Protein AF-A0AAN6RR36-F1 (afdb_monomer)

Sequence (129 aa):
MRLPTLLTLTLGLAPFTFANPPSPAFTGRGQIHVLSSTDITKASPIVDRIGCLNARGMVTSFEFDCAVFTRLDDQPHTLSSPLGECSFRNQSMPSNKDSVYGRNTHAWWCGGLSGEGVEYYYSVVSLAF

Structure (mmCIF, N/CA/C/O backbone):
data_AF-A0AAN6RR36-F1
#
_entry.id   AF-A0AAN6RR36-F1
#
loop_
_atom_site.group_PDB
_atom_site.id
_atom_site.type_symbol
_atom_site.label_atom_id
_atom_site.label_alt_id
_atom_site.label_comp_id
_atom_site.label_asym_id
_atom_site.label_entity_id
_atom_site.label_seq_id
_atom_site.pdbx_PDB_ins_code
_atom_site.Cartn_x
_atom_site.Cartn_y
_atom_site.Cartn_z
_atom_site.occupancy
_atom_site.B_iso_or_equiv
_atom_site.auth_seq_id
_atom_site.auth_comp_id
_atom_site.auth_asym_id
_atom_site.auth_atom_id
_atom_site.pdbx_PDB_model_num
ATOM 1 N N . MET A 1 1 ? 44.987 -48.653 47.465 1.00 40.31 1 MET A N 1
ATOM 2 C CA . MET A 1 1 ? 44.961 -47.251 46.994 1.00 40.31 1 MET A CA 1
ATOM 3 C C . MET A 1 1 ? 44.062 -47.178 45.765 1.00 40.31 1 MET A C 1
ATOM 5 O O . MET A 1 1 ? 44.402 -47.783 44.759 1.00 40.31 1 MET A O 1
ATOM 9 N N . ARG A 1 2 ? 42.878 -46.558 45.864 1.00 42.38 2 ARG A N 1
ATOM 10 C CA . ARG A 1 2 ? 41.950 -46.332 44.738 1.00 42.38 2 ARG A CA 1
ATOM 11 C C . ARG A 1 2 ? 41.609 -44.839 44.706 1.00 42.38 2 ARG A C 1
ATOM 13 O O . ARG A 1 2 ? 41.198 -44.299 45.728 1.00 42.38 2 ARG A O 1
ATOM 20 N N . LEU A 1 3 ? 41.867 -44.197 43.569 1.00 42.66 3 LEU A N 1
ATOM 21 C CA . LEU A 1 3 ? 41.661 -42.769 43.305 1.00 42.66 3 LEU A CA 1
ATOM 22 C C . LEU A 1 3 ? 40.175 -42.518 42.975 1.00 42.66 3 LEU A C 1
ATOM 24 O O . LEU A 1 3 ? 39.622 -43.313 42.212 1.00 42.66 3 LEU A O 1
ATOM 28 N N . PRO A 1 4 ? 39.511 -41.466 43.489 1.00 53.62 4 PRO A N 1
ATOM 29 C CA . PRO A 1 4 ? 38.156 -41.144 43.067 1.00 53.62 4 PRO A CA 1
ATOM 30 C C . PRO A 1 4 ? 38.195 -40.305 41.784 1.00 53.62 4 PRO A C 1
ATOM 32 O O . PRO A 1 4 ? 38.880 -39.286 41.700 1.00 53.62 4 PRO A O 1
ATOM 35 N N . THR A 1 5 ? 37.457 -40.750 40.772 1.00 55.28 5 THR A N 1
ATOM 36 C CA . THR A 1 5 ? 37.265 -40.044 39.503 1.00 55.28 5 THR A CA 1
ATOM 37 C C . THR A 1 5 ? 36.406 -38.799 39.741 1.00 55.28 5 THR A C 1
ATOM 39 O O . THR A 1 5 ? 35.237 -38.907 40.103 1.00 55.28 5 THR A O 1
ATOM 42 N N . LEU A 1 6 ? 36.990 -37.615 39.556 1.00 53.47 6 LEU A N 1
ATOM 43 C CA . LEU A 1 6 ? 36.297 -36.325 39.602 1.00 53.47 6 LEU A CA 1
ATOM 44 C C . LEU A 1 6 ? 35.513 -36.114 38.299 1.00 53.47 6 LEU A C 1
ATOM 46 O O . LEU A 1 6 ? 36.103 -36.008 37.226 1.00 53.47 6 LEU A O 1
ATOM 50 N N . LEU A 1 7 ? 34.183 -36.057 38.403 1.00 52.91 7 LEU A N 1
ATOM 51 C CA . LEU A 1 7 ? 33.277 -35.700 37.312 1.00 52.91 7 LEU A CA 1
ATOM 52 C C . LEU A 1 7 ? 33.151 -34.167 37.270 1.00 52.91 7 LEU A C 1
ATOM 54 O O . LEU A 1 7 ? 32.530 -33.566 38.146 1.00 52.91 7 LEU A O 1
ATOM 58 N N . THR A 1 8 ? 33.769 -33.517 36.287 1.00 56.31 8 THR A N 1
ATOM 59 C CA . THR A 1 8 ? 33.666 -32.067 36.077 1.00 56.31 8 THR A CA 1
ATOM 60 C C . THR A 1 8 ? 32.411 -31.732 35.270 1.00 56.31 8 THR A C 1
ATOM 62 O O . THR A 1 8 ? 32.301 -32.062 34.093 1.00 56.31 8 THR A O 1
ATOM 65 N N . LEU A 1 9 ? 31.451 -31.063 35.916 1.00 51.50 9 LEU A N 1
ATOM 66 C CA . LEU A 1 9 ? 30.234 -30.537 35.298 1.00 51.50 9 LEU A CA 1
ATOM 67 C C . LEU A 1 9 ? 30.544 -29.168 34.668 1.00 51.50 9 LEU A C 1
ATOM 69 O O . LEU A 1 9 ? 30.683 -28.170 35.374 1.00 51.50 9 LEU A O 1
ATOM 73 N N . THR A 1 10 ? 30.687 -29.107 33.346 1.00 55.50 10 THR A N 1
ATOM 74 C CA . THR A 1 10 ? 30.860 -27.846 32.614 1.00 55.50 10 THR A CA 1
ATOM 75 C C . THR A 1 10 ? 29.498 -27.187 32.381 1.00 55.50 10 THR A C 1
ATOM 77 O O . THR A 1 10 ? 28.728 -27.596 31.515 1.00 55.50 10 THR A O 1
ATOM 80 N N . LEU A 1 11 ? 29.182 -26.146 33.159 1.00 56.50 11 LEU A N 1
ATOM 81 C CA . LEU A 1 11 ? 28.061 -25.246 32.870 1.00 56.50 11 LEU A CA 1
ATOM 82 C C . LEU A 1 11 ? 28.404 -24.416 31.624 1.00 56.50 11 LEU A C 1
ATOM 84 O O . LEU A 1 11 ? 29.183 -23.466 31.689 1.00 56.50 11 LEU A O 1
ATOM 88 N N . GLY A 1 12 ? 27.837 -24.790 30.478 1.00 53.44 12 GLY A N 1
ATOM 89 C CA . GLY A 1 12 ? 27.900 -23.986 29.262 1.00 53.44 12 GLY A CA 1
ATOM 90 C C . GLY A 1 12 ? 27.071 -22.713 29.423 1.00 53.44 12 GLY A C 1
ATOM 91 O O . GLY A 1 12 ? 25.849 -22.781 29.539 1.00 53.44 12 GLY A O 1
ATOM 92 N N . LEU A 1 13 ? 27.726 -21.550 29.420 1.00 60.84 13 LEU A N 1
ATOM 93 C CA . LEU A 1 13 ? 27.052 -20.266 29.232 1.00 60.84 13 LEU A CA 1
ATOM 94 C C . LEU A 1 13 ? 26.552 -20.189 27.785 1.00 60.84 13 LEU A C 1
ATOM 96 O O . LEU A 1 13 ? 27.328 -19.934 26.866 1.00 60.84 13 LEU A O 1
ATOM 100 N N . ALA A 1 14 ? 25.257 -20.422 27.579 1.00 61.09 14 ALA A N 1
ATOM 101 C CA . ALA A 1 14 ? 24.610 -20.086 26.319 1.00 61.09 14 ALA A CA 1
ATOM 102 C C . ALA A 1 14 ? 24.508 -18.551 26.215 1.00 61.09 14 ALA A C 1
ATOM 104 O O . ALA A 1 14 ? 24.023 -17.917 27.156 1.00 61.09 14 ALA A O 1
ATOM 105 N N . PRO A 1 15 ? 24.953 -17.924 25.113 1.00 58.09 15 PRO A N 1
ATOM 106 C CA . PRO A 1 15 ? 24.721 -16.504 24.904 1.00 58.09 15 PRO A CA 1
ATOM 107 C C . PRO A 1 15 ? 23.215 -16.264 24.768 1.00 58.09 15 PRO A C 1
ATOM 109 O O . PRO A 1 15 ? 22.558 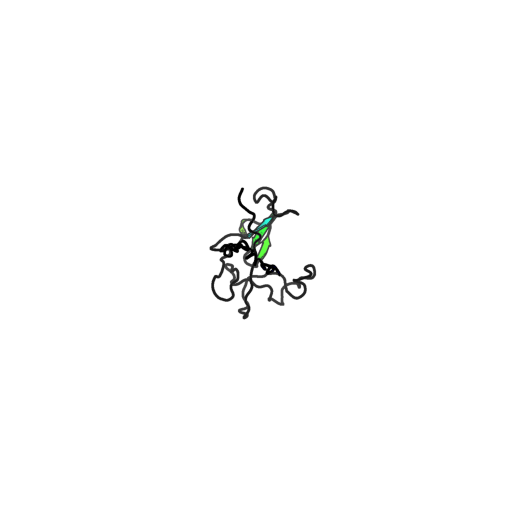-16.828 23.891 1.00 58.09 15 PRO A O 1
ATOM 112 N N . PHE A 1 16 ? 22.664 -15.424 25.644 1.00 55.47 16 PHE A N 1
ATOM 113 C CA . PHE A 1 16 ? 21.314 -14.898 25.488 1.00 55.47 16 PHE A CA 1
ATOM 114 C C . PHE A 1 16 ? 21.292 -14.051 24.217 1.00 55.47 16 PHE A C 1
ATOM 116 O O . PHE A 1 16 ? 21.854 -12.957 24.168 1.00 55.47 16 PHE A O 1
ATOM 123 N N . THR A 1 17 ? 20.674 -14.573 23.162 1.00 53.88 17 THR A N 1
ATOM 124 C CA . THR A 1 17 ? 20.320 -13.759 22.006 1.00 53.88 17 THR A CA 1
ATOM 125 C C . THR A 1 17 ? 19.117 -12.921 22.421 1.00 53.88 17 THR A C 1
ATOM 127 O O . THR A 1 17 ? 18.018 -13.434 22.625 1.00 53.88 17 THR A O 1
ATOM 130 N N . PHE A 1 18 ? 19.325 -11.619 22.620 1.00 52.34 18 PHE A N 1
ATOM 131 C CA . PHE A 1 18 ? 18.207 -10.691 22.707 1.00 52.34 18 PHE A CA 1
ATOM 132 C C . PHE A 1 18 ? 17.570 -10.654 21.320 1.00 52.34 18 PHE A C 1
ATOM 134 O O . PHE A 1 18 ? 18.133 -10.090 20.382 1.00 52.34 18 PHE A O 1
ATOM 141 N N . ALA A 1 19 ? 16.421 -11.311 21.168 1.00 47.81 19 ALA A N 1
ATOM 142 C CA . ALA A 1 19 ? 15.543 -11.026 20.049 1.00 47.81 19 ALA A CA 1
ATOM 143 C C . ALA A 1 19 ? 15.219 -9.531 20.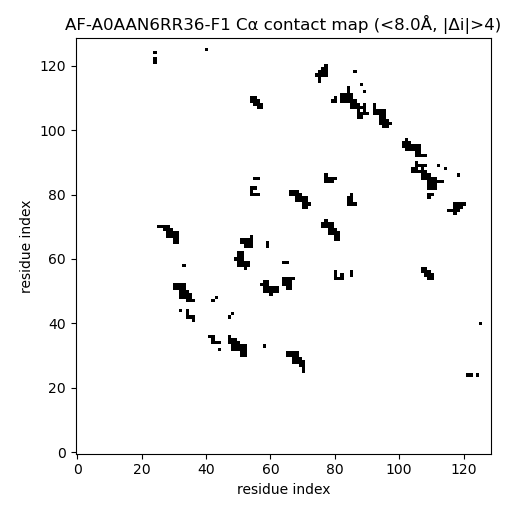131 1.00 47.81 19 ALA A C 1
ATOM 145 O O . ALA A 1 19 ? 14.631 -9.081 21.117 1.00 47.81 19 ALA A O 1
ATOM 146 N N . ASN A 1 20 ? 15.666 -8.752 19.142 1.00 47.84 20 ASN A N 1
ATOM 147 C CA . ASN A 1 20 ? 15.261 -7.357 19.043 1.00 47.84 20 ASN A CA 1
ATOM 148 C C . ASN A 1 20 ? 13.727 -7.319 19.081 1.00 47.84 20 ASN A C 1
ATOM 150 O O . ASN A 1 20 ? 13.101 -8.109 18.363 1.00 47.84 20 ASN A O 1
ATOM 154 N N . PRO A 1 21 ? 13.112 -6.458 19.914 1.00 54.19 21 PRO A N 1
ATOM 155 C CA . PRO A 1 21 ? 11.670 -6.302 19.881 1.00 54.19 21 PRO A CA 1
ATOM 156 C C . PRO A 1 21 ? 11.266 -5.964 18.441 1.00 54.19 21 PRO A C 1
ATOM 158 O O . PRO A 1 21 ? 12.010 -5.243 17.765 1.00 54.19 21 PRO A O 1
ATOM 161 N N . PRO A 1 22 ? 10.139 -6.502 17.942 1.00 45.53 22 PRO A N 1
ATOM 162 C CA . PRO A 1 22 ? 9.651 -6.146 16.621 1.00 45.53 22 PRO A CA 1
ATOM 163 C C . PRO A 1 22 ? 9.593 -4.621 16.541 1.00 45.53 22 PRO A C 1
ATOM 165 O O . PRO A 1 22 ? 8.900 -3.979 17.332 1.00 45.53 22 PRO A O 1
ATOM 168 N N . SER A 1 23 ? 10.388 -4.043 15.635 1.00 47.34 23 SER A N 1
ATOM 169 C CA . SER A 1 23 ? 10.310 -2.616 15.331 1.00 47.34 23 SER A CA 1
ATOM 170 C C . SER A 1 23 ? 8.843 -2.294 15.036 1.00 47.34 23 SER A C 1
ATOM 172 O O . SER A 1 23 ? 8.201 -3.113 14.364 1.00 47.34 23 SER A O 1
ATOM 174 N N . PRO A 1 24 ? 8.277 -1.176 15.528 1.00 51.03 24 PRO A N 1
ATOM 175 C CA . PRO A 1 24 ? 6.931 -0.758 15.160 1.00 51.03 24 PRO A CA 1
ATOM 176 C C . PRO A 1 24 ? 6.965 -0.391 13.675 1.00 51.03 24 PRO A C 1
ATOM 178 O O . PRO A 1 24 ? 7.185 0.752 13.292 1.00 51.03 24 PRO A O 1
ATOM 181 N N . ALA A 1 25 ? 6.863 -1.407 12.820 1.00 53.31 25 ALA A N 1
ATOM 182 C CA . ALA A 1 25 ? 7.362 -1.334 11.456 1.00 53.31 25 ALA A CA 1
ATOM 183 C C . ALA A 1 25 ? 6.488 -0.454 10.550 1.00 53.31 25 ALA A C 1
ATOM 185 O O . ALA A 1 25 ? 6.856 -0.197 9.408 1.00 53.31 25 ALA A O 1
ATOM 186 N N . PHE A 1 26 ? 5.360 0.026 11.082 1.00 54.94 26 PHE A N 1
ATOM 187 C CA . PHE A 1 26 ? 4.459 0.986 10.470 1.00 54.94 26 PHE A CA 1
ATOM 188 C C . PHE A 1 26 ? 3.722 1.751 11.572 1.00 54.94 26 PHE A C 1
ATOM 190 O O . PHE A 1 26 ? 2.738 1.252 12.101 1.00 54.94 26 PHE A O 1
ATOM 197 N N . THR A 1 27 ? 4.162 2.956 11.921 1.00 63.44 27 THR A N 1
ATOM 198 C CA . THR A 1 27 ? 3.302 3.925 12.617 1.00 63.44 27 THR A CA 1
ATOM 199 C C . THR A 1 27 ? 3.067 5.111 11.692 1.00 63.44 27 THR A C 1
ATOM 201 O O . THR A 1 27 ? 3.949 5.513 10.931 1.00 63.44 27 THR A O 1
ATOM 204 N N . GLY A 1 28 ? 1.855 5.664 11.721 1.00 70.56 28 GLY A N 1
ATOM 205 C CA . GLY A 1 28 ? 1.537 6.905 11.020 1.00 70.56 28 GLY A CA 1
ATOM 206 C C . GLY A 1 28 ? 0.821 6.756 9.676 1.00 70.56 28 GLY A C 1
ATOM 207 O O . GLY A 1 28 ? 0.060 5.816 9.434 1.00 70.56 28 GLY A O 1
ATOM 208 N N . ARG A 1 29 ? 0.996 7.790 8.845 1.00 86.69 29 ARG A N 1
ATOM 209 C CA . ARG A 1 29 ? 0.171 8.105 7.677 1.00 86.69 29 ARG A CA 1
ATOM 210 C C . ARG A 1 29 ? 1.063 8.453 6.481 1.00 86.69 29 ARG A C 1
ATOM 212 O O . ARG A 1 29 ? 1.901 9.342 6.600 1.00 86.69 29 ARG A O 1
ATOM 219 N N . GLY A 1 30 ? 0.875 7.801 5.333 1.00 89.56 30 GLY A N 1
ATOM 220 C CA . GLY A 1 30 ? 1.736 8.004 4.161 1.00 89.56 30 GLY A CA 1
ATOM 221 C C . GLY A 1 30 ? 1.205 7.393 2.866 1.00 89.56 30 GLY A C 1
ATOM 222 O O . GLY A 1 30 ? 0.209 6.677 2.868 1.00 89.56 30 GLY A O 1
ATOM 223 N N . GLN A 1 31 ? 1.853 7.702 1.745 1.00 91.75 31 GLN A N 1
ATOM 224 C CA . GLN A 1 31 ? 1.560 7.069 0.457 1.00 91.75 31 GLN A CA 1
ATOM 225 C C . GLN A 1 31 ? 2.318 5.745 0.330 1.00 91.75 31 GLN A C 1
ATOM 227 O O . GLN A 1 31 ? 3.407 5.586 0.880 1.00 91.75 31 GLN A O 1
ATOM 232 N N . ILE A 1 32 ? 1.754 4.804 -0.425 1.00 90.19 32 ILE A N 1
ATOM 233 C CA . ILE A 1 32 ? 2.422 3.545 -0.764 1.00 90.19 32 ILE A CA 1
ATOM 234 C C . ILE A 1 32 ? 2.872 3.641 -2.218 1.00 90.19 32 ILE A C 1
ATOM 236 O O . ILE A 1 32 ? 2.038 3.718 -3.122 1.00 90.19 32 ILE A O 1
ATOM 240 N N . HIS A 1 33 ? 4.185 3.663 -2.437 1.00 91.00 33 HIS A N 1
ATOM 241 C CA . HIS A 1 33 ? 4.785 3.732 -3.768 1.00 91.00 33 HIS A CA 1
ATOM 242 C C . HIS A 1 33 ? 5.125 2.339 -4.295 1.00 91.00 33 HIS A C 1
ATOM 244 O O . HIS A 1 33 ? 5.505 1.449 -3.535 1.00 91.00 33 HIS A O 1
ATOM 250 N N . VAL A 1 34 ? 5.007 2.168 -5.609 1.00 90.69 34 VAL A N 1
ATOM 251 C CA . VAL A 1 34 ? 5.337 0.923 -6.301 1.00 90.69 34 VAL A CA 1
ATOM 252 C C . VAL A 1 34 ? 6.637 1.126 -7.062 1.00 90.69 34 VAL A C 1
ATOM 254 O O . VAL A 1 34 ? 6.750 2.046 -7.877 1.00 90.69 34 VAL A O 1
ATOM 257 N N . LEU A 1 35 ? 7.614 0.269 -6.772 1.00 91.94 35 LEU A N 1
ATOM 258 C CA . LEU A 1 35 ? 8.942 0.304 -7.375 1.00 91.94 35 LEU A CA 1
ATOM 259 C C . LEU A 1 35 ? 9.127 -0.896 -8.308 1.00 91.94 35 LEU A C 1
ATOM 261 O O . LEU A 1 35 ? 8.721 -2.011 -7.983 1.00 91.94 35 LEU A O 1
ATOM 265 N N . SER A 1 36 ? 9.768 -0.677 -9.450 1.00 91.81 36 SER A N 1
ATOM 266 C CA . SER A 1 36 ? 10.157 -1.720 -10.394 1.00 91.81 36 SER A CA 1
ATOM 267 C C . SER A 1 36 ? 11.576 -2.187 -10.089 1.00 91.81 36 SER A C 1
ATOM 269 O O . SER A 1 36 ? 12.536 -1.710 -10.686 1.00 91.81 36 SER A O 1
ATOM 271 N N . SER A 1 37 ? 11.711 -3.139 -9.169 1.00 87.75 37 SER A N 1
ATOM 272 C CA . SER A 1 37 ? 12.994 -3.771 -8.862 1.00 87.75 37 SER A CA 1
ATOM 273 C C . SER A 1 37 ? 12.820 -5.261 -8.598 1.00 87.75 37 SER A C 1
ATOM 275 O O . SER A 1 37 ? 11.822 -5.697 -8.026 1.00 87.75 37 SER A O 1
ATOM 277 N N . THR A 1 38 ? 13.823 -6.046 -8.982 1.00 87.75 38 THR A N 1
ATOM 278 C CA . THR A 1 38 ? 13.938 -7.463 -8.614 1.00 87.75 38 THR A CA 1
ATOM 279 C C . THR A 1 38 ? 14.678 -7.669 -7.287 1.00 87.75 38 THR A C 1
ATOM 281 O O . THR A 1 38 ? 14.774 -8.797 -6.815 1.00 87.75 38 THR A O 1
ATOM 284 N N . ASP A 1 39 ? 15.228 -6.602 -6.698 1.00 82.81 39 ASP A N 1
ATOM 285 C CA . ASP A 1 39 ? 15.988 -6.607 -5.445 1.00 82.81 39 ASP A CA 1
ATOM 286 C C . ASP A 1 39 ? 15.540 -5.432 -4.559 1.00 82.81 39 ASP A C 1
ATOM 288 O O . ASP A 1 39 ? 15.838 -4.264 -4.830 1.00 82.81 39 ASP A O 1
ATOM 292 N N . ILE A 1 40 ? 14.815 -5.746 -3.481 1.00 77.00 40 ILE A N 1
ATOM 293 C CA . ILE A 1 40 ? 14.272 -4.743 -2.552 1.00 77.00 40 ILE A CA 1
ATOM 294 C C . ILE A 1 40 ? 15.367 -3.978 -1.798 1.00 77.00 40 ILE A C 1
ATOM 296 O O . ILE A 1 40 ? 15.134 -2.862 -1.347 1.00 77.00 40 ILE A O 1
ATOM 300 N N . THR A 1 41 ? 16.574 -4.541 -1.687 1.00 82.94 41 THR A N 1
ATOM 301 C CA . THR A 1 41 ? 17.691 -3.898 -0.979 1.00 82.94 41 THR A CA 1
ATOM 302 C C . THR A 1 41 ? 18.391 -2.826 -1.814 1.00 82.94 41 THR A C 1
ATOM 304 O O . THR A 1 41 ? 19.130 -2.011 -1.268 1.00 82.94 41 THR A O 1
ATOM 307 N N . LYS A 1 42 ? 18.148 -2.808 -3.132 1.00 85.44 42 LYS A N 1
ATOM 308 C CA . LYS A 1 42 ? 18.771 -1.876 -4.087 1.00 85.44 42 LYS A CA 1
ATOM 309 C C . LYS A 1 42 ? 17.787 -0.914 -4.744 1.00 85.44 42 LYS A C 1
ATOM 311 O O . LYS A 1 42 ? 18.224 -0.008 -5.446 1.00 85.44 42 LYS A O 1
ATOM 316 N N . ALA A 1 43 ? 16.488 -1.123 -4.544 1.00 87.50 43 ALA A N 1
ATOM 317 C CA . ALA A 1 43 ? 15.455 -0.282 -5.128 1.00 87.50 43 ALA A CA 1
ATOM 318 C C . ALA A 1 43 ? 15.577 1.162 -4.616 1.00 87.50 43 ALA A C 1
ATOM 320 O O . ALA A 1 43 ? 15.623 1.405 -3.409 1.00 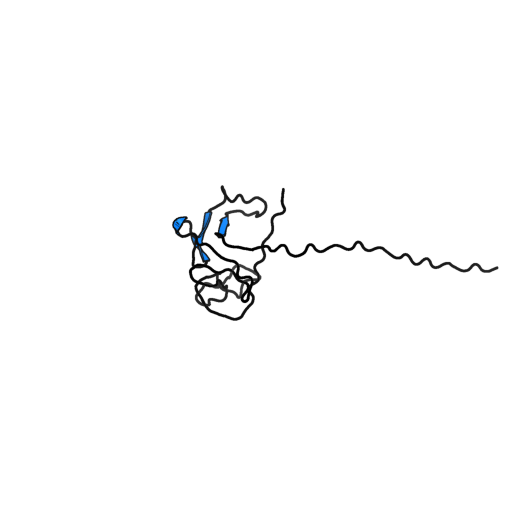87.50 43 ALA A O 1
ATOM 321 N N . SER A 1 44 ? 15.591 2.126 -5.530 1.00 88.31 44 SER A N 1
ATOM 322 C CA . SER A 1 44 ? 15.592 3.551 -5.226 1.00 88.31 44 SER A CA 1
ATOM 323 C C . SER A 1 44 ? 14.187 4.136 -5.424 1.00 88.31 44 SER A C 1
ATOM 325 O O . SER A 1 44 ? 13.636 4.070 -6.527 1.00 88.31 44 SER A O 1
ATOM 327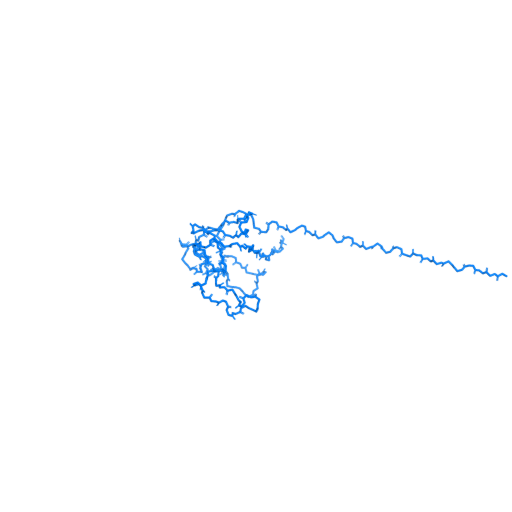 N N . PRO A 1 45 ? 13.608 4.786 -4.394 1.00 83.56 45 PRO A N 1
ATOM 328 C CA . PRO A 1 45 ? 12.281 5.405 -4.477 1.00 83.56 45 PRO A CA 1
ATOM 329 C C . PRO A 1 45 ? 12.145 6.529 -5.512 1.00 83.56 45 PRO A C 1
ATOM 331 O O . PRO A 1 45 ? 11.034 6.991 -5.760 1.00 83.56 45 PRO A O 1
ATOM 334 N N . ILE A 1 46 ? 13.262 7.006 -6.071 1.00 85.25 46 ILE A N 1
ATOM 335 C CA . ILE A 1 46 ? 13.295 8.113 -7.033 1.00 85.25 46 ILE A CA 1
ATOM 336 C C . ILE A 1 46 ? 13.329 7.579 -8.464 1.00 85.25 46 ILE A C 1
ATOM 338 O O . ILE A 1 46 ? 12.568 8.044 -9.305 1.00 85.25 46 ILE A O 1
ATOM 342 N N . VAL A 1 47 ? 14.219 6.625 -8.746 1.00 88.56 47 VAL A N 1
ATOM 343 C CA . VAL A 1 47 ? 14.476 6.164 -10.123 1.00 88.56 47 VAL A CA 1
ATOM 344 C C . VAL A 1 47 ? 13.629 4.955 -10.501 1.00 88.56 47 VAL A C 1
ATOM 346 O O . VAL A 1 47 ? 13.217 4.848 -11.650 1.00 88.56 47 VAL A O 1
ATOM 349 N N . ASP A 1 48 ? 13.316 4.081 -9.540 1.00 90.50 48 ASP A N 1
ATOM 350 C CA . ASP A 1 48 ? 12.593 2.835 -9.807 1.00 90.50 48 ASP A CA 1
ATOM 351 C C . ASP A 1 48 ? 11.079 2.993 -9.627 1.00 90.50 48 ASP A C 1
ATOM 353 O O . ASP A 1 48 ? 10.329 2.027 -9.769 1.00 90.50 48 ASP A O 1
ATOM 357 N N . ARG A 1 49 ? 10.596 4.195 -9.292 1.00 91.12 49 ARG A N 1
ATOM 358 C CA . ARG A 1 49 ? 9.174 4.437 -9.041 1.00 91.12 49 ARG A CA 1
ATOM 359 C C . ARG A 1 49 ? 8.372 4.355 -10.333 1.00 91.12 49 ARG A C 1
ATOM 361 O O . ARG A 1 49 ? 8.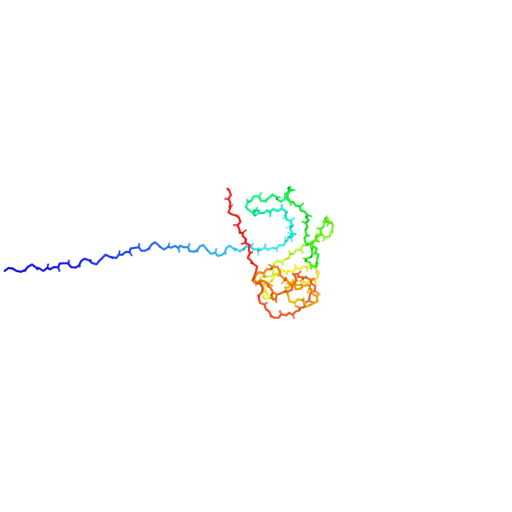529 5.182 -11.224 1.00 91.12 49 ARG A O 1
ATOM 368 N N . ILE A 1 50 ? 7.442 3.406 -10.379 1.00 93.88 50 ILE A N 1
ATOM 369 C CA . ILE A 1 50 ? 6.505 3.233 -11.499 1.00 93.88 50 ILE A CA 1
ATOM 370 C C . ILE A 1 50 ? 5.085 3.704 -11.173 1.00 93.88 50 ILE A C 1
ATOM 372 O O . ILE A 1 50 ? 4.241 3.781 -12.063 1.00 93.88 50 ILE A O 1
ATOM 376 N N . GLY A 1 51 ? 4.812 4.028 -9.909 1.00 94.69 51 GLY A N 1
ATOM 377 C CA . GLY A 1 51 ? 3.524 4.561 -9.492 1.00 94.69 51 GLY A CA 1
ATOM 378 C C . GLY A 1 51 ? 3.314 4.525 -7.985 1.00 94.69 51 GLY A C 1
ATOM 379 O O . GLY A 1 51 ? 4.257 4.469 -7.189 1.00 94.69 51 GLY A O 1
ATOM 380 N N . CYS A 1 52 ? 2.048 4.546 -7.599 1.00 94.50 52 CYS A N 1
ATOM 381 C CA . CYS A 1 52 ? 1.584 4.512 -6.218 1.00 94.50 52 CYS A CA 1
ATOM 382 C C . CYS A 1 52 ? 0.256 3.758 -6.121 1.00 94.50 52 CYS A C 1
ATOM 384 O O . CYS A 1 52 ? -0.351 3.416 -7.136 1.00 94.50 52 CYS A O 1
ATOM 386 N N . LEU A 1 53 ? -0.203 3.495 -4.900 1.00 95.06 53 LEU A N 1
ATOM 387 C CA . LEU A 1 53 ? -1.536 2.951 -4.672 1.00 95.06 53 LEU A CA 1
ATOM 388 C C . LEU A 1 53 ? -2.564 4.079 -4.548 1.00 95.06 53 LEU A C 1
ATOM 390 O O . LEU A 1 53 ? -2.355 5.054 -3.823 1.00 95.06 53 LEU A O 1
ATOM 394 N N . ASN A 1 54 ? -3.687 3.929 -5.244 1.00 96.19 54 ASN A N 1
ATOM 395 C CA . ASN A 1 54 ? -4.829 4.825 -5.125 1.00 96.19 54 ASN A CA 1
ATOM 396 C C . ASN A 1 54 ? -5.739 4.452 -3.953 1.00 96.19 54 ASN A C 1
ATOM 398 O O . ASN A 1 54 ? -5.495 3.486 -3.231 1.00 96.19 54 ASN A O 1
ATOM 402 N N . ALA A 1 55 ? -6.829 5.200 -3.765 1.00 95.56 55 ALA A N 1
ATOM 403 C CA . ALA A 1 55 ? -7.687 5.046 -2.588 1.00 95.56 55 ALA A CA 1
ATOM 404 C C . ALA A 1 55 ? -8.413 3.692 -2.520 1.00 95.56 55 ALA A C 1
ATOM 406 O O . ALA A 1 55 ? -8.956 3.355 -1.476 1.00 95.56 55 ALA A O 1
ATOM 407 N N . ARG A 1 56 ? -8.416 2.905 -3.604 1.00 94.31 56 ARG A N 1
ATOM 408 C CA . ARG A 1 56 ? -8.939 1.530 -3.629 1.00 94.31 56 ARG A CA 1
ATOM 409 C C . ARG A 1 56 ? -7.865 0.467 -3.397 1.00 94.31 56 ARG A C 1
ATOM 411 O O . ARG A 1 56 ? -8.193 -0.713 -3.430 1.00 94.31 56 ARG A O 1
ATOM 418 N N . GLY A 1 57 ? -6.606 0.854 -3.194 1.00 91.75 57 GLY A N 1
ATOM 419 C CA . GLY A 1 57 ? -5.472 -0.068 -3.088 1.00 91.75 57 GLY A CA 1
ATOM 420 C C . GLY A 1 57 ? -4.937 -0.560 -4.438 1.00 91.75 57 GLY A C 1
ATOM 421 O O . GLY A 1 57 ? -4.184 -1.527 -4.476 1.00 91.75 57 GLY A O 1
ATOM 422 N N . MET A 1 58 ? -5.310 0.085 -5.550 1.00 92.06 58 MET A N 1
ATOM 423 C CA . MET A 1 58 ? -4.876 -0.298 -6.900 1.00 92.06 58 MET A CA 1
ATOM 424 C C . MET A 1 58 ? -3.674 0.531 -7.352 1.00 92.06 58 MET A C 1
ATOM 426 O O . MET A 1 58 ? -3.579 1.712 -7.024 1.00 92.06 58 MET A O 1
ATOM 430 N N . VAL A 1 59 ? -2.783 -0.070 -8.143 1.00 93.50 59 VAL A N 1
ATOM 431 C CA . VAL A 1 59 ? -1.631 0.636 -8.721 1.00 93.50 59 VAL A CA 1
ATOM 432 C C . VAL A 1 59 ? -2.104 1.664 -9.749 1.00 93.50 59 VAL A C 1
ATOM 434 O O . VAL A 1 59 ? -2.880 1.342 -10.646 1.00 93.50 59 VAL A O 1
ATOM 437 N N . THR A 1 60 ? -1.598 2.887 -9.636 1.00 95.44 60 THR A N 1
ATOM 438 C CA . THR A 1 60 ? -1.821 3.985 -10.577 1.00 95.44 60 THR A CA 1
ATOM 439 C C . THR A 1 60 ? -0.499 4.680 -10.895 1.00 95.44 60 THR A C 1
ATOM 441 O O . THR A 1 60 ? 0.367 4.819 -10.029 1.00 95.44 60 THR A O 1
ATOM 444 N N . SER A 1 61 ? -0.334 5.117 -12.144 1.00 94.94 61 SER A N 1
ATOM 445 C CA . SER A 1 61 ? 0.789 5.959 -12.578 1.00 94.94 61 SER A CA 1
ATOM 446 C C . SER A 1 61 ? 0.470 7.456 -12.480 1.00 94.94 61 SER A C 1
ATOM 448 O O . SER A 1 61 ? 1.308 8.289 -12.818 1.00 94.94 61 SER A O 1
ATOM 450 N N . PHE A 1 62 ? -0.751 7.817 -12.072 1.00 93.00 62 PHE A N 1
ATOM 451 C CA . PHE A 1 62 ? -1.182 9.204 -11.937 1.00 93.00 62 PHE A CA 1
ATOM 452 C C . PHE A 1 62 ? -0.907 9.711 -10.521 1.00 93.00 62 PHE A C 1
ATOM 454 O O . PHE A 1 62 ? -1.574 9.310 -9.572 1.00 93.00 62 PHE A O 1
ATOM 461 N N . GLU A 1 63 ? 0.033 10.647 -10.387 1.00 88.75 63 GLU A N 1
ATOM 462 C CA . GLU A 1 63 ? 0.441 11.193 -9.081 1.00 88.75 63 GLU A CA 1
ATOM 463 C C . GLU A 1 63 ? -0.721 11.799 -8.276 1.00 88.75 63 GLU A C 1
ATOM 465 O O . GLU A 1 63 ? -0.760 11.693 -7.053 1.00 88.75 63 GLU A O 1
ATOM 470 N N . PHE A 1 64 ? -1.699 12.413 -8.948 1.00 93.00 64 PHE A N 1
ATOM 471 C CA . PHE A 1 64 ? -2.861 13.013 -8.283 1.00 93.00 64 PHE A CA 1
ATOM 472 C C . PHE A 1 64 ? -3.868 11.981 -7.745 1.00 93.00 64 PHE A C 1
ATOM 474 O O . PHE A 1 64 ? -4.736 12.345 -6.957 1.00 93.00 64 PHE A O 1
ATOM 481 N N . ASP A 1 65 ? -3.769 10.716 -8.165 1.00 96.38 65 ASP A N 1
ATOM 482 C CA . ASP A 1 65 ? -4.617 9.610 -7.698 1.00 96.38 65 ASP A CA 1
ATOM 483 C C . ASP A 1 65 ? -3.950 8.829 -6.546 1.00 96.38 65 ASP A C 1
ATOM 485 O O . ASP A 1 65 ? -4.547 7.920 -5.973 1.00 96.38 65 ASP A O 1
ATOM 489 N N . CYS A 1 66 ? -2.722 9.195 -6.155 1.00 95.25 66 CYS A N 1
ATOM 490 C CA . CYS A 1 66 ? -2.023 8.571 -5.036 1.00 95.25 66 CYS A CA 1
ATOM 491 C C . CYS A 1 66 ? -2.733 8.841 -3.709 1.00 95.25 66 CYS A C 1
ATOM 493 O O . CYS A 1 66 ? -2.790 9.977 -3.224 1.00 95.25 66 CYS A O 1
ATOM 495 N N . ALA A 1 67 ? -3.203 7.778 -3.064 1.00 95.50 67 ALA A N 1
ATOM 496 C CA . ALA A 1 67 ? -3.867 7.893 -1.781 1.00 95.50 67 ALA A CA 1
ATOM 497 C C . ALA A 1 67 ? -2.892 7.825 -0.615 1.00 95.50 67 ALA A C 1
ATOM 499 O O . ALA A 1 67 ? -1.805 7.250 -0.678 1.00 95.50 67 ALA A O 1
ATOM 500 N N . VAL A 1 68 ? -3.338 8.419 0.484 1.00 93.44 68 VAL A N 1
ATOM 501 C CA . VAL A 1 68 ? -2.655 8.365 1.764 1.00 93.44 68 VAL A CA 1
ATOM 502 C C . VAL A 1 68 ? -3.331 7.312 2.632 1.00 93.44 68 VA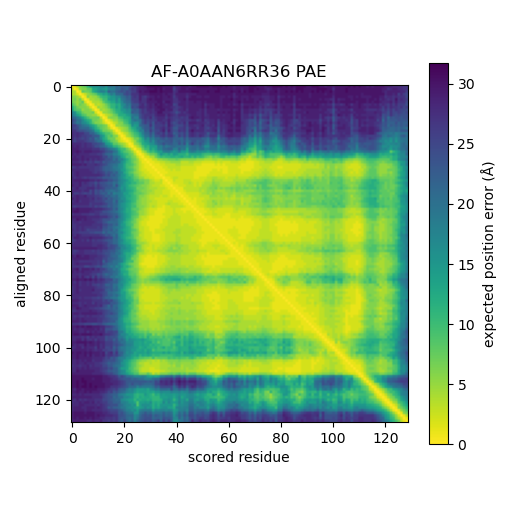L A C 1
ATOM 504 O O . VAL A 1 68 ? -4.543 7.366 2.841 1.00 93.44 68 VAL A O 1
ATOM 507 N N . PHE A 1 69 ? -2.528 6.397 3.156 1.00 92.06 69 PHE A N 1
ATOM 508 C CA . PHE A 1 69 ? -2.944 5.292 3.998 1.00 92.06 69 PHE A CA 1
ATOM 509 C C . PHE A 1 69 ? -2.545 5.544 5.445 1.00 92.06 69 PHE A C 1
ATOM 511 O O . PHE A 1 69 ? -1.510 6.157 5.708 1.00 92.06 69 PHE A O 1
ATOM 518 N N . THR A 1 70 ? -3.349 5.042 6.372 1.00 89.56 70 THR A N 1
ATOM 519 C CA . THR A 1 70 ? -3.082 5.097 7.810 1.00 89.56 70 THR A CA 1
ATOM 520 C C . THR A 1 70 ? -3.009 3.678 8.352 1.00 89.56 70 THR A C 1
ATOM 522 O O . THR A 1 70 ? -3.865 2.851 8.035 1.00 89.56 70 THR A O 1
ATOM 525 N N . ARG A 1 71 ? -2.004 3.384 9.181 1.00 86.31 71 ARG A N 1
ATOM 526 C CA . ARG A 1 71 ? -1.977 2.130 9.939 1.00 86.31 71 ARG A CA 1
ATOM 527 C C . ARG A 1 71 ? -2.997 2.191 11.071 1.00 86.31 71 ARG A C 1
ATOM 529 O O . ARG A 1 71 ? -2.998 3.141 11.847 1.00 86.31 71 ARG A O 1
ATOM 536 N N . LEU A 1 72 ? -3.855 1.181 11.152 1.00 82.31 72 LEU A N 1
ATOM 537 C CA . LEU A 1 72 ? -4.732 0.960 12.291 1.00 82.31 72 LEU A CA 1
ATOM 538 C C . LEU A 1 72 ? -3.998 0.071 13.294 1.00 82.31 72 LEU A C 1
ATOM 540 O O . LEU A 1 72 ? -3.647 -1.069 12.976 1.00 82.31 72 LEU A O 1
ATOM 544 N N . ASP A 1 73 ? -3.741 0.621 14.477 1.00 79.88 73 ASP A N 1
ATOM 545 C CA . ASP A 1 73 ? -3.079 -0.097 15.569 1.00 79.88 73 ASP A CA 1
ATOM 546 C C . ASP A 1 73 ? -4.052 -0.999 16.337 1.00 79.88 73 ASP A C 1
ATOM 548 O O . ASP A 1 73 ? -3.622 -2.009 16.887 1.00 79.88 73 ASP A O 1
ATOM 552 N N . ASP A 1 74 ? -5.350 -0.693 16.297 1.00 79.94 74 ASP A N 1
ATOM 553 C CA . ASP A 1 74 ? -6.434 -1.504 16.859 1.00 79.94 74 ASP A CA 1
ATOM 554 C C . ASP A 1 74 ? -7.056 -2.435 15.806 1.00 79.94 74 ASP A C 1
ATOM 556 O O . ASP A 1 74 ? -6.834 -2.275 14.600 1.00 79.94 74 ASP A O 1
ATOM 560 N N . GLN A 1 75 ? -7.846 -3.420 16.254 1.00 72.75 75 GLN A N 1
ATOM 561 C CA . GLN A 1 75 ? -8.558 -4.363 15.383 1.00 72.75 75 GLN A CA 1
ATOM 562 C C . GLN A 1 75 ? -9.306 -3.611 14.259 1.00 72.75 75 GLN A C 1
ATOM 564 O O . GLN A 1 75 ? -10.042 -2.674 14.568 1.00 72.75 75 GLN A O 1
ATOM 569 N N . PRO A 1 76 ? -9.150 -4.004 12.974 1.00 74.62 76 PRO A N 1
ATOM 570 C CA . PRO A 1 76 ? -8.581 -5.268 12.468 1.00 74.62 76 PRO A CA 1
ATOM 571 C C . PRO A 1 76 ? -7.056 -5.294 12.236 1.00 74.62 76 PRO A C 1
ATOM 573 O O . PRO A 1 76 ? -6.543 -6.212 11.595 1.00 74.62 76 PRO A O 1
ATOM 576 N N . HIS A 1 77 ? -6.312 -4.327 12.773 1.00 79.12 77 HIS A N 1
ATOM 577 C CA . HIS A 1 77 ? -4.865 -4.176 12.603 1.00 79.12 77 HIS A CA 1
ATOM 578 C C . HIS A 1 77 ? -4.447 -4.120 11.129 1.00 79.12 77 HIS A C 1
ATOM 580 O O . HIS A 1 77 ? -3.531 -4.826 10.710 1.00 79.12 77 HIS A O 1
ATOM 586 N N . THR A 1 78 ? -5.114 -3.291 10.325 1.00 83.75 78 THR A N 1
ATOM 587 C CA . THR A 1 78 ? -4.889 -3.184 8.873 1.00 83.75 78 THR A CA 1
ATOM 588 C C . THR A 1 78 ? -4.415 -1.787 8.455 1.00 83.75 78 THR A C 1
ATOM 590 O O . THR A 1 78 ? -4.127 -0.936 9.293 1.00 83.75 78 THR A O 1
ATOM 593 N N . LEU A 1 79 ? -4.264 -1.549 7.155 1.00 88.00 79 LEU A N 1
ATOM 594 C CA . LEU A 1 79 ? -4.161 -0.201 6.602 1.00 88.00 79 LEU A CA 1
ATOM 595 C C . LEU A 1 79 ? -5.556 0.293 6.213 1.00 88.00 79 LEU A C 1
ATOM 597 O O . LEU A 1 79 ? -6.382 -0.470 5.718 1.00 88.00 79 LEU A O 1
ATOM 601 N N . SER A 1 80 ? -5.812 1.579 6.401 1.00 89.00 80 SER A N 1
ATOM 602 C CA . SER A 1 80 ? -7.017 2.244 5.917 1.00 89.00 80 SER A CA 1
ATOM 603 C C . SER A 1 80 ? -6.667 3.328 4.911 1.00 89.00 80 SER A C 1
ATOM 605 O O . SER A 1 80 ? -5.587 3.911 4.942 1.00 89.00 80 SER A O 1
ATOM 607 N N . SER A 1 81 ? -7.600 3.586 4.007 1.00 92.56 81 SER A N 1
ATOM 608 C CA . SER A 1 81 ? -7.556 4.639 2.995 1.00 92.56 81 SER A CA 1
ATOM 609 C C . SER A 1 81 ? -8.706 5.632 3.232 1.00 92.56 81 SER A C 1
ATOM 611 O O . SER A 1 81 ? -9.569 5.376 4.077 1.00 92.56 81 SER A O 1
ATOM 613 N N . PRO A 1 82 ? -8.823 6.716 2.441 1.00 93.31 82 PRO A N 1
ATOM 614 C CA . PRO A 1 82 ? -10.008 7.576 2.471 1.00 93.31 82 PRO A CA 1
ATOM 615 C C . PRO A 1 82 ? -11.324 6.856 2.135 1.00 93.31 82 PRO A C 1
ATOM 617 O O . PRO A 1 82 ? -12.389 7.376 2.451 1.00 93.31 82 PRO A O 1
ATOM 620 N N . LEU A 1 83 ? -11.269 5.678 1.498 1.00 93.12 83 LEU A N 1
ATOM 621 C CA . LEU A 1 83 ? -12.447 4.857 1.203 1.00 93.12 83 LEU A CA 1
ATOM 622 C C . LEU A 1 83 ? -12.749 3.822 2.300 1.00 93.12 83 LEU A C 1
ATOM 624 O O . LEU A 1 83 ? -13.750 3.119 2.211 1.00 93.12 83 LEU A O 1
ATOM 628 N N . GLY A 1 84 ? -11.917 3.734 3.339 1.00 90.44 84 GLY A N 1
ATOM 629 C CA . GLY A 1 84 ? -12.076 2.804 4.453 1.00 90.44 84 GLY A CA 1
ATOM 630 C C . GLY A 1 84 ? -10.959 1.769 4.536 1.00 90.44 84 GLY A C 1
ATOM 631 O O . GLY A 1 84 ? -9.910 1.895 3.895 1.00 90.44 84 GLY A O 1
ATOM 632 N N . GLU A 1 85 ? -11.193 0.758 5.367 1.00 89.81 85 GLU A N 1
ATOM 633 C CA . GLU A 1 85 ? -10.255 -0.328 5.650 1.00 89.81 85 GLU A CA 1
ATOM 634 C C . GLU A 1 85 ? -9.924 -1.143 4.399 1.00 89.81 85 GLU A C 1
ATOM 636 O O . GLU A 1 85 ? -10.773 -1.358 3.522 1.00 89.81 85 GLU A O 1
ATOM 641 N N . CYS A 1 86 ? -8.671 -1.586 4.336 1.00 87.69 86 CYS A N 1
ATOM 642 C CA . CYS A 1 86 ? -8.154 -2.423 3.272 1.00 87.69 86 CYS A CA 1
ATOM 643 C C . CYS A 1 86 ? -8.124 -3.893 3.702 1.00 87.69 86 CYS A C 1
ATOM 645 O O . CYS A 1 86 ? -7.784 -4.200 4.848 1.00 87.69 86 CYS A O 1
ATOM 647 N N . SER A 1 87 ? -8.471 -4.795 2.782 1.00 86.25 87 SER A N 1
ATOM 648 C CA . SER A 1 87 ? -8.466 -6.238 3.019 1.00 86.25 87 SER A CA 1
ATOM 649 C C . SER A 1 87 ? -8.278 -7.052 1.736 1.00 86.25 87 SER A C 1
ATOM 651 O O . SER A 1 87 ? -8.625 -6.611 0.640 1.00 86.25 87 SER A O 1
ATOM 653 N N . PHE A 1 88 ? -7.784 -8.284 1.876 1.00 85.00 88 PHE A N 1
ATOM 654 C CA . PHE A 1 88 ? -7.757 -9.300 0.812 1.00 85.00 88 PHE A CA 1
ATOM 655 C C . PHE A 1 88 ? -9.050 -10.140 0.730 1.00 85.00 88 PHE A C 1
ATOM 657 O O . PHE A 1 88 ? -9.104 -11.144 0.014 1.00 85.00 88 PHE A O 1
ATOM 664 N N . ARG A 1 89 ? -10.087 -9.784 1.500 1.00 82.69 89 ARG A N 1
ATOM 665 C CA . ARG A 1 89 ? -11.329 -10.566 1.652 1.00 82.69 89 ARG A CA 1
ATOM 666 C C . ARG A 1 89 ? -12.464 -10.151 0.726 1.00 82.69 89 ARG A C 1
ATOM 668 O O . ARG A 1 89 ? -13.526 -10.770 0.747 1.00 82.69 89 ARG A O 1
ATOM 675 N N . ASN A 1 90 ? -12.272 -9.109 -0.076 1.00 84.00 90 ASN A N 1
ATOM 676 C CA . ASN A 1 90 ? -13.292 -8.685 -1.020 1.00 84.00 90 ASN A CA 1
ATOM 677 C C . ASN A 1 90 ? -13.425 -9.721 -2.148 1.00 84.00 90 ASN A C 1
ATOM 679 O O . ASN A 1 90 ? -12.596 -9.771 -3.052 1.00 84.00 90 ASN A O 1
ATOM 683 N N . GLN A 1 91 ? -14.491 -10.523 -2.109 1.00 86.56 91 GLN A N 1
ATOM 684 C CA . GLN A 1 91 ? -14.739 -11.591 -3.086 1.00 86.56 91 GLN A CA 1
ATOM 685 C C . GLN A 1 91 ? -14.977 -11.079 -4.511 1.00 86.56 91 GLN A C 1
ATOM 687 O O . GLN A 1 91 ? -14.795 -11.824 -5.472 1.00 86.56 91 GLN A O 1
ATOM 692 N N . SER A 1 92 ? -15.347 -9.805 -4.657 1.00 87.62 92 SER A N 1
ATOM 693 C CA . SER A 1 92 ? -15.488 -9.152 -5.959 1.00 87.62 92 SER A CA 1
ATOM 694 C C . SER A 1 92 ? -14.135 -8.824 -6.598 1.00 87.62 92 SER A C 1
ATOM 696 O O . SER A 1 92 ? -14.092 -8.456 -7.771 1.00 87.62 92 SER A O 1
ATOM 698 N N . MET A 1 93 ? -13.031 -8.917 -5.848 1.00 87.81 93 MET A N 1
ATOM 699 C CA . MET A 1 93 ? -11.686 -8.702 -6.374 1.00 87.81 93 MET A CA 1
ATOM 700 C C . MET A 1 93 ? -11.121 -9.982 -7.006 1.00 87.81 93 MET A C 1
ATOM 702 O O . MET A 1 93 ? -11.441 -11.089 -6.560 1.00 87.81 93 MET A O 1
ATOM 706 N N . PRO A 1 94 ? -10.247 -9.868 -8.026 1.00 88.19 94 PRO A N 1
ATOM 707 C CA . PRO A 1 94 ? -9.613 -11.028 -8.646 1.00 88.19 94 PRO A CA 1
ATOM 708 C C . PRO A 1 94 ? -8.896 -11.902 -7.615 1.00 88.19 94 PRO A C 1
ATOM 710 O O . PRO A 1 94 ? -8.196 -11.386 -6.748 1.00 88.19 94 PRO A O 1
ATOM 713 N N . SER A 1 95 ? -9.041 -13.222 -7.710 1.00 86.81 95 SER A N 1
ATOM 714 C CA . SER A 1 95 ? -8.283 -14.145 -6.860 1.00 86.81 95 SER A CA 1
ATOM 715 C C . SER A 1 95 ? -6.791 -14.072 -7.179 1.00 86.81 95 SER A C 1
ATOM 717 O O . SER A 1 95 ? -6.404 -14.043 -8.349 1.00 86.81 95 SER A O 1
ATOM 719 N N . ASN A 1 96 ? -5.954 -14.090 -6.146 1.00 79.00 96 ASN A N 1
ATOM 720 C CA . ASN A 1 96 ? -4.512 -14.202 -6.298 1.00 79.00 96 ASN A CA 1
ATOM 721 C C . ASN A 1 96 ? -4.184 -15.620 -6.779 1.00 79.00 96 ASN A C 1
ATOM 723 O O . ASN A 1 96 ? -4.370 -16.579 -6.040 1.00 79.00 96 ASN A O 1
ATOM 727 N N . LYS A 1 97 ? -3.735 -15.770 -8.026 1.00 81.06 97 LYS A N 1
ATOM 728 C CA . LYS A 1 97 ? -3.369 -17.082 -8.590 1.00 81.06 97 LYS A CA 1
ATOM 729 C C . LYS A 1 97 ? -1.868 -17.350 -8.546 1.00 81.06 97 LYS A C 1
ATOM 731 O O . LYS A 1 97 ? -1.453 -18.497 -8.690 1.00 81.06 97 LYS A O 1
ATOM 736 N N . ASP A 1 98 ? -1.081 -16.307 -8.311 1.00 74.25 98 ASP A N 1
ATOM 737 C CA . ASP A 1 98 ? 0.361 -16.320 -8.542 1.00 74.25 98 ASP A CA 1
ATOM 738 C C . ASP A 1 98 ? 1.148 -16.599 -7.253 1.00 74.25 98 ASP A C 1
ATOM 740 O O . ASP A 1 98 ? 2.251 -17.143 -7.289 1.00 74.25 98 ASP A O 1
ATOM 744 N N . SER A 1 99 ? 0.584 -16.271 -6.086 1.00 69.62 99 SER A N 1
ATOM 745 C CA . SER A 1 99 ? 1.247 -16.498 -4.800 1.00 69.62 99 SER A CA 1
ATOM 746 C C . SER A 1 99 ? 0.985 -17.898 -4.250 1.00 69.62 99 SER A C 1
ATOM 748 O O . SER A 1 99 ? -0.139 -18.241 -3.898 1.00 69.62 99 SER A O 1
ATOM 750 N N . VAL A 1 100 ? 2.047 -18.682 -4.040 1.00 72.88 100 VAL A N 1
ATOM 751 C CA . VAL A 1 100 ? 1.987 -20.011 -3.398 1.00 72.88 100 VAL A CA 1
ATOM 752 C C . VAL A 1 100 ? 1.281 -19.964 -2.038 1.00 72.88 100 VAL A C 1
ATOM 754 O O . VAL A 1 100 ? 0.504 -20.875 -1.745 1.00 72.88 100 VAL A O 1
ATOM 757 N N . TYR A 1 101 ? 1.524 -18.916 -1.244 1.00 66.56 101 TYR A N 1
ATOM 758 C CA . TYR A 1 101 ? 0.973 -18.737 0.106 1.00 66.56 101 TYR A CA 1
ATOM 759 C C . TYR A 1 101 ? -0.256 -17.813 0.151 1.00 66.56 101 TYR A C 1
ATOM 761 O O . TYR A 1 101 ? -0.968 -17.798 1.148 1.00 66.56 101 TYR A O 1
ATOM 769 N N . GLY A 1 102 ? -0.533 -17.078 -0.931 1.00 68.38 102 GLY A N 1
ATOM 770 C CA . GLY A 1 102 ? -1.701 -16.201 -1.081 1.00 68.38 102 GLY A CA 1
ATOM 771 C C . GLY A 1 102 ? -2.788 -16.753 -2.007 1.00 68.38 102 GLY A C 1
ATOM 772 O O . GLY A 1 102 ? -3.771 -16.068 -2.244 1.00 68.38 102 GLY A O 1
ATOM 773 N N . ARG A 1 103 ? -2.646 -17.977 -2.538 1.00 71.00 103 ARG A N 1
ATOM 774 C CA . ARG A 1 103 ? -3.503 -18.513 -3.619 1.00 71.00 103 ARG A CA 1
ATOM 775 C C . ARG A 1 103 ? -5.009 -18.592 -3.327 1.00 71.00 103 ARG A C 1
ATOM 777 O O . ARG A 1 103 ? -5.804 -18.797 -4.236 1.00 71.00 103 ARG A O 1
ATOM 784 N N . ASN A 1 104 ? -5.390 -18.497 -2.053 1.00 72.94 104 ASN A N 1
ATOM 785 C CA . ASN A 1 104 ? -6.777 -18.565 -1.587 1.00 72.94 104 ASN A CA 1
ATOM 786 C C . ASN A 1 104 ? -7.311 -17.193 -1.138 1.00 72.94 104 ASN A C 1
ATOM 788 O O . ASN A 1 104 ? -8.333 -17.130 -0.460 1.00 72.94 104 ASN A O 1
ATOM 792 N N . THR A 1 105 ? -6.611 -16.103 -1.461 1.00 81.75 105 THR A N 1
ATOM 793 C CA . THR A 1 105 ? -7.041 -14.734 -1.156 1.00 81.75 105 THR A CA 1
ATOM 794 C C . THR A 1 105 ? -7.387 -13.969 -2.431 1.00 81.75 105 THR A C 1
ATOM 796 O O . THR A 1 105 ? -7.089 -14.406 -3.546 1.00 81.75 105 THR A O 1
ATOM 7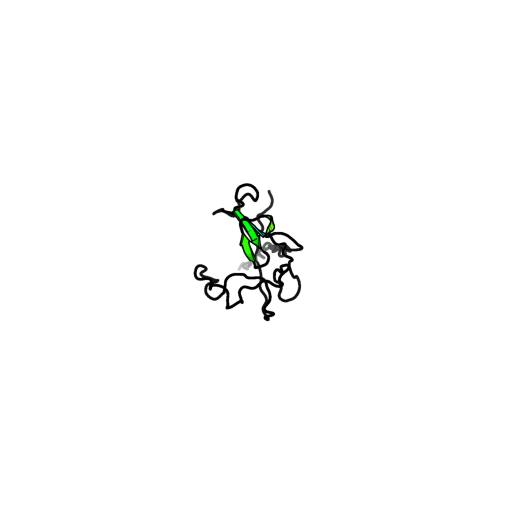99 N N . HIS A 1 106 ? -8.053 -12.827 -2.279 1.00 86.75 106 HIS A N 1
ATOM 800 C CA . HIS A 1 106 ? -8.340 -11.918 -3.385 1.00 86.75 106 HIS A CA 1
ATOM 801 C C . HIS A 1 106 ? -7.305 -10.798 -3.447 1.00 86.75 106 HIS A C 1
ATOM 803 O O . HIS A 1 106 ? -6.489 -10.654 -2.540 1.00 86.75 106 HIS A O 1
ATOM 809 N N . ALA A 1 107 ? -7.304 -10.017 -4.525 1.00 86.06 107 ALA A N 1
ATOM 810 C CA . ALA A 1 107 ? -6.463 -8.838 -4.631 1.00 86.06 107 ALA A CA 1
ATOM 811 C C . ALA A 1 107 ? -6.768 -7.861 -3.486 1.00 86.06 107 ALA A C 1
ATOM 813 O O . ALA A 1 107 ? -7.921 -7.701 -3.074 1.00 86.06 107 ALA A O 1
ATOM 814 N N . TRP A 1 108 ? -5.712 -7.227 -2.980 1.00 86.50 108 TRP A N 1
ATOM 815 C CA . TRP A 1 108 ? -5.820 -6.234 -1.921 1.00 86.50 108 TRP A CA 1
ATOM 816 C C . TRP A 1 108 ? -6.708 -5.077 -2.366 1.00 86.50 108 TRP A C 1
ATOM 818 O O . TRP A 1 108 ? -6.534 -4.553 -3.469 1.00 86.50 108 TRP A O 1
ATOM 828 N N . TRP A 1 109 ? -7.655 -4.683 -1.521 1.00 90.62 109 TRP A N 1
ATOM 829 C CA . TRP A 1 109 ? -8.608 -3.641 -1.872 1.00 90.62 109 TRP A CA 1
ATOM 830 C C . TRP A 1 109 ? -9.076 -2.854 -0.659 1.00 90.62 109 TRP A C 1
ATOM 832 O O . TRP A 1 109 ? -9.275 -3.421 0.412 1.00 90.62 109 TRP A O 1
ATOM 842 N N . CYS A 1 110 ? -9.313 -1.559 -0.861 1.00 90.88 110 CYS A N 1
ATOM 843 C CA . CYS A 1 110 ? -9.834 -0.643 0.147 1.00 90.88 110 CYS A CA 1
ATOM 844 C C . CYS A 1 110 ? -11.190 -0.075 -0.281 1.00 90.88 110 CYS A C 1
ATOM 846 O O . CYS A 1 110 ? -11.378 0.311 -1.439 1.00 90.88 110 CYS A O 1
ATOM 848 N N . GLY A 1 111 ? -12.128 0.006 0.662 1.00 86.50 111 GLY A N 1
ATOM 849 C CA . GLY A 1 111 ? -13.484 0.488 0.373 1.00 86.50 111 GLY A CA 1
ATOM 850 C C . GLY A 1 111 ? -14.609 -0.137 1.202 1.00 86.50 111 GLY A C 1
ATOM 851 O O . GLY A 1 111 ? -15.774 0.065 0.871 1.00 86.50 111 GLY A O 1
ATOM 852 N N . GLY A 1 112 ? -14.275 -0.909 2.243 1.00 70.81 112 GLY A N 1
ATOM 853 C CA . GLY A 1 112 ? -15.233 -1.477 3.190 1.00 70.81 112 GLY A CA 1
ATOM 854 C C . GLY A 1 112 ? -15.841 -2.825 2.785 1.00 70.81 112 GLY A C 1
ATOM 855 O O . GLY A 1 112 ? -16.728 -2.906 1.942 1.00 70.81 112 GLY A O 1
ATOM 856 N N . LEU A 1 113 ? -15.424 -3.874 3.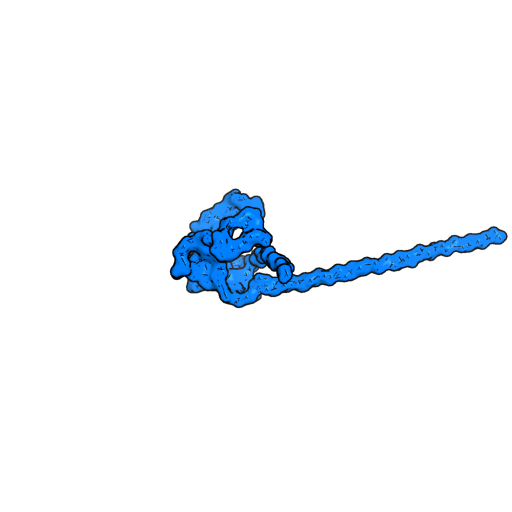493 1.00 57.53 113 LEU A N 1
ATOM 857 C CA . LEU A 1 113 ? -16.330 -4.819 4.146 1.00 57.53 113 LEU A CA 1
ATOM 858 C C . LEU A 1 113 ? -15.772 -5.000 5.560 1.00 57.53 113 LEU A C 1
ATOM 860 O O . LEU A 1 113 ? -14.664 -5.508 5.720 1.00 57.53 113 LEU A O 1
ATOM 864 N N . SER A 1 114 ? -16.514 -4.540 6.567 1.00 53.56 114 SER A N 1
ATOM 865 C CA . SER A 1 114 ? -16.246 -4.837 7.973 1.00 53.56 114 SER A CA 1
ATOM 866 C C . SER A 1 114 ? -16.312 -6.352 8.154 1.00 53.56 114 SER A C 1
ATOM 868 O O . SER A 1 114 ? -17.380 -6.956 8.092 1.00 53.56 114 SER A O 1
ATOM 870 N N . GLY A 1 115 ? -15.156 -6.992 8.297 1.00 50.25 115 GLY A N 1
ATOM 871 C CA . GLY A 1 115 ? -15.074 -8.445 8.339 1.00 50.25 115 GLY A CA 1
ATOM 872 C C . GLY A 1 115 ? -13.975 -8.901 9.275 1.00 50.25 115 GLY A C 1
ATOM 873 O O . GLY A 1 115 ? -12.801 -8.830 8.925 1.00 50.25 115 GLY A O 1
ATOM 874 N N . GLU A 1 116 ? -14.383 -9.411 10.434 1.00 49.56 116 GLU A N 1
ATOM 875 C CA . GLU A 1 116 ? -13.569 -9.954 11.525 1.00 49.56 116 GLU A CA 1
ATOM 876 C C . GLU A 1 116 ? -12.351 -10.764 11.066 1.00 49.56 116 GLU A C 1
ATOM 878 O O . GLU A 1 116 ? -12.465 -11.886 10.565 1.00 49.56 116 GLU A O 1
ATOM 883 N N . GLY A 1 117 ? -11.158 -10.221 11.252 1.00 53.66 117 GLY A N 1
ATOM 884 C CA . GLY A 1 117 ? -9.914 -10.922 10.975 1.00 53.66 117 GLY A CA 1
ATOM 885 C C . GLY A 1 117 ? -8.742 -9.994 11.206 1.00 53.66 117 GLY A C 1
ATOM 886 O O . GLY A 1 117 ? -8.853 -8.795 10.972 1.00 53.66 117 GLY A O 1
ATOM 887 N N . VAL A 1 118 ? -7.637 -10.541 11.697 1.00 55.19 118 VAL A N 1
ATOM 888 C CA . VAL A 1 118 ? -6.406 -9.772 11.844 1.00 55.19 118 VAL A CA 1
ATOM 889 C C . VAL A 1 118 ? -5.586 -9.937 10.571 1.00 55.19 118 VAL A C 1
ATOM 891 O O . VAL A 1 118 ? -5.215 -11.059 10.224 1.00 55.19 118 VAL A O 1
ATOM 894 N N . GLU A 1 119 ? -5.319 -8.841 9.864 1.00 63.03 119 GLU A N 1
ATOM 895 C CA . GLU A 1 119 ? -4.413 -8.840 8.711 1.00 63.03 119 GLU A CA 1
ATOM 896 C C . GLU A 1 119 ? -3.056 -8.272 9.127 1.00 63.03 119 GLU A C 1
ATOM 898 O O . GLU A 1 119 ? -2.861 -7.064 9.238 1.00 63.03 119 GLU A O 1
ATOM 903 N N . TYR A 1 120 ? -2.087 -9.153 9.369 1.00 56.62 120 TYR A N 1
ATOM 904 C CA . TYR A 1 120 ? -0.724 -8.726 9.662 1.00 56.62 120 TYR A CA 1
ATOM 905 C C . TYR A 1 120 ? 0.030 -8.419 8.369 1.00 56.62 120 TYR A C 1
ATOM 907 O O . TYR A 1 120 ? 0.119 -9.254 7.470 1.00 56.62 120 TYR A O 1
ATOM 915 N N . TYR A 1 121 ? 0.606 -7.222 8.307 1.00 58.78 121 TYR A N 1
ATOM 916 C CA . TYR A 1 121 ? 1.515 -6.802 7.249 1.00 58.78 121 TYR A CA 1
ATOM 917 C C . TYR A 1 121 ? 2.938 -6.940 7.782 1.00 58.78 121 TYR A C 1
ATOM 919 O O . TYR A 1 121 ? 3.240 -6.485 8.885 1.00 58.78 121 TYR A O 1
ATOM 927 N N . TYR A 1 122 ? 3.814 -7.558 6.997 1.00 45.09 122 TYR A N 1
ATOM 928 C CA . TYR A 1 122 ? 5.238 -7.653 7.299 1.00 45.09 122 TYR A CA 1
ATOM 929 C C . TYR A 1 122 ? 5.973 -6.696 6.358 1.00 45.09 122 TYR A C 1
ATOM 931 O O . TYR A 1 122 ? 5.810 -6.797 5.142 1.00 45.09 122 TYR A O 1
ATOM 939 N N . SER A 1 123 ? 6.771 -5.769 6.885 1.00 45.19 123 SER A N 1
ATOM 940 C CA . SER A 1 123 ? 7.793 -5.086 6.085 1.00 45.19 123 SER A CA 1
ATOM 941 C C . SER A 1 123 ? 9.110 -5.826 6.194 1.00 45.19 123 SER A C 1
ATOM 943 O O . SER A 1 123 ? 9.495 -6.316 7.256 1.00 45.19 123 SER A O 1
ATOM 945 N N . VAL A 1 124 ? 9.844 -5.836 5.088 1.00 42.56 124 VAL A N 1
ATOM 946 C CA . VAL A 1 124 ? 11.290 -6.009 5.143 1.00 42.56 124 VAL A CA 1
ATOM 947 C C . VAL A 1 124 ? 11.842 -4.649 5.560 1.00 42.56 124 VAL A C 1
ATOM 949 O O . VAL A 1 124 ? 11.870 -3.722 4.755 1.00 42.56 124 VAL A O 1
ATOM 952 N N . VAL A 1 125 ? 12.195 -4.485 6.835 1.00 42.66 125 VAL A N 1
ATOM 953 C CA . VAL A 1 125 ? 12.927 -3.292 7.273 1.00 42.66 125 VAL A CA 1
ATOM 954 C C . VAL A 1 125 ? 14.337 -3.432 6.711 1.00 42.66 125 VAL A C 1
ATOM 956 O O . VAL A 1 125 ? 15.141 -4.206 7.232 1.00 42.66 125 VAL A O 1
ATOM 959 N N . SER A 1 126 ? 14.626 -2.751 5.603 1.00 38.03 126 SER A N 1
ATOM 960 C CA . SER A 1 126 ? 15.988 -2.634 5.092 1.00 38.03 126 SER A CA 1
ATOM 961 C C . SER A 1 126 ? 16.835 -1.978 6.181 1.00 38.03 126 SER A C 1
ATOM 963 O O . SER A 1 126 ? 16.516 -0.892 6.665 1.00 38.03 126 SER A O 1
ATOM 965 N N . LEU A 1 127 ? 17.873 -2.691 6.611 1.00 35.91 127 LEU A N 1
ATOM 966 C CA . LEU A 1 127 ? 18.834 -2.242 7.607 1.00 35.91 127 LEU A CA 1
ATOM 967 C C . LEU A 1 127 ? 19.490 -0.930 7.162 1.00 35.91 127 LEU A C 1
ATOM 969 O O . LEU A 1 12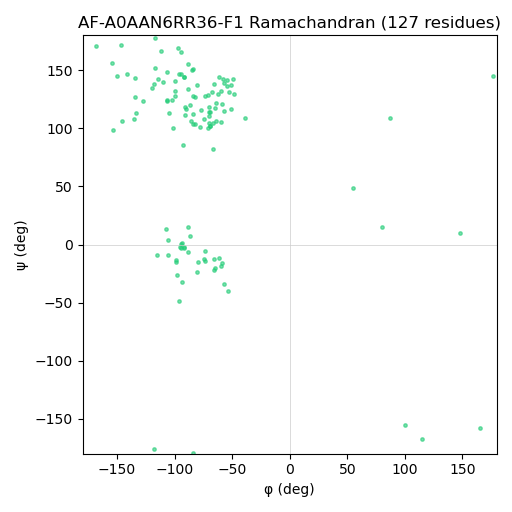7 ? 19.813 -0.751 5.988 1.00 35.91 127 LEU A O 1
ATOM 973 N N . ALA A 1 128 ? 19.657 -0.037 8.134 1.00 28.20 128 ALA A N 1
ATOM 974 C CA . ALA A 1 128 ? 20.396 1.210 8.027 1.00 28.20 128 ALA A CA 1
ATOM 975 C C . ALA A 1 128 ? 21.789 1.004 7.403 1.00 28.20 128 ALA A C 1
ATOM 977 O O . ALA A 1 128 ? 22.456 0.008 7.701 1.00 28.20 128 ALA A O 1
ATOM 978 N N . PHE A 1 129 ? 22.214 1.966 6.581 1.00 32.78 129 PHE A N 1
ATOM 979 C CA . PHE A 1 129 ? 23.631 2.214 6.308 1.00 32.78 129 PHE A CA 1
ATOM 980 C C . PHE A 1 129 ? 24.191 3.158 7.371 1.00 32.78 129 PHE A C 1
ATOM 982 O O . PHE A 1 129 ? 23.458 4.105 7.744 1.00 32.78 129 PHE A O 1
#

Secondary structure (DSSP, 8-state):
-------------------PPPP----SEEE-EEE--S-TTT--TTTSEEEEE-TTS-EES-GGGPPEEEE-SSTT--EEETTEEEES--TTSPB--S-TTTTTSBPPEES--------------PPP-

Organism: NCBI:txid2831512

Foldseek 3Di:
DDDDDDDDDDDDDDDPDPPDDPDPLDAFKAWAFDFPDPDPLPTDCPPRTQATAAQFRDGDNDPVRTWMWHQDPDPLRAIATPLGGKDQAPPPADADCPDPVRRRTGPITHHDDPDDHHDDDDDPPNDDD

pLDDT: mean 74.3, std 18.58, range [28.2, 96.38]

Mean predicted aligned error: 12.92 Å

Solvent-accessible surface area (backbone atoms only — not comparable to full-atom values): 8286 Å² total; per-residue (Å²): 142,83,84,83,85,84,83,83,82,79,83,76,82,73,80,82,77,78,74,74,73,81,68,81,84,71,77,57,72,46,68,51,70,40,66,71,60,98,44,86,90,72,57,44,85,78,81,29,49,67,34,22,25,22,42,45,52,44,84,38,73,50,76,90,52,48,25,56,33,34,55,40,87,55,90,49,35,33,47,28,31,90,47,31,50,41,42,43,77,47,80,92,37,60,67,30,82,83,40,90,90,43,49,91,34,24,41,61,34,24,52,63,76,96,65,96,55,79,48,84,83,84,78,86,78,77,76,82,131

Radius of gyration: 23.55 Å; Cα contacts (8 Å, |Δi|>4): 202; chains: 1; bounding box: 61×60×60 Å